Protein AF-A0A2G8K9L5-F1 (afdb_monomer_lite)

Secondary structure (DSSP, 8-state):
-PPPPHHHHHHHHHHHHHHHHHHTSTTHHHHHHHHHHHTTTS-TT-HHHHHHHHHHHHHHHHHHHSS--S------------------------

InterPro domains:
  IPR008011 Complex 1 LYR protein domain [PF05347] (10-63)
  IPR045295 SDHAF1, LYR domain [cd20268] (5-63)
  IPR052687 Succinate Dehydrogenase Assembly Factor 1 [PTHR47046] (1-87)

Organism: Stichopus japonicus (NCBI:txid307972)

Sequence (94 aa):
MPRHSKLQLQVLALYKNFLRVSADKPGVRHHIQTEFRKWSSLQRTDVLRIEHLIRRGQRQLTMLQTGEVQRAGTFSSEPKSKQNLSKQTEDNVT

pLDDT: mean 78.91, std 18.4, range [46.44, 96.56]

Foldseek 3Di:
DDDDDPLRVLLVVLLVLQCVLCVVPPPSNVVSVVVSVVCVPDDPVVSVVSVVVSVVSVVVSVCSVVPVPPDDDDPPPDPPDDPDDDPDDDDDDD

Radius of gyration: 21.23 Å; chains: 1; bounding box: 37×76×32 Å

Structure (mmCIF, N/CA/C/O backbone):
data_AF-A0A2G8K9L5-F1
#
_entry.id   AF-A0A2G8K9L5-F1
#
loop_
_atom_site.group_PDB
_atom_site.id
_atom_site.type_symbol
_atom_site.label_atom_id
_atom_site.label_alt_id
_atom_site.label_comp_id
_atom_site.label_asym_id
_atom_site.label_entity_id
_atom_site.label_seq_id
_atom_site.pdbx_PDB_ins_code
_atom_site.Cartn_x
_atom_site.Cartn_y
_atom_site.Cartn_z
_atom_site.occupancy
_atom_site.B_iso_or_equiv
_atom_site.auth_seq_id
_atom_site.auth_comp_id
_atom_site.auth_asym_id
_atom_site.auth_atom_id
_atom_site.pdbx_PDB_model_num
ATOM 1 N N . MET A 1 1 ? -20.953 9.692 1.647 1.00 58.50 1 MET A N 1
ATOM 2 C CA . MET A 1 1 ? -19.974 8.581 1.577 1.00 58.50 1 MET A CA 1
ATOM 3 C C . MET A 1 1 ? -19.381 8.358 2.959 1.00 58.50 1 MET A C 1
ATOM 5 O O . MET A 1 1 ? -19.088 9.354 3.613 1.00 58.50 1 MET A O 1
ATOM 9 N N . PRO A 1 2 ? -19.235 7.112 3.438 1.00 70.62 2 PRO A N 1
ATOM 10 C CA . PRO A 1 2 ? -18.634 6.862 4.745 1.00 70.62 2 PRO A CA 1
ATOM 11 C C . PRO A 1 2 ? -17.196 7.393 4.772 1.00 70.62 2 PRO A C 1
ATOM 13 O O . PRO A 1 2 ? -16.414 7.151 3.852 1.00 70.62 2 PRO A O 1
ATOM 16 N N . ARG A 1 3 ? -16.857 8.153 5.817 1.00 85.12 3 ARG A N 1
ATOM 17 C CA . ARG A 1 3 ? -15.527 8.745 5.987 1.00 85.12 3 ARG A CA 1
ATOM 18 C C . ARG A 1 3 ? -14.523 7.630 6.279 1.00 85.12 3 ARG A C 1
ATOM 20 O O . ARG A 1 3 ? -14.685 6.894 7.248 1.00 85.12 3 ARG A O 1
ATOM 27 N N . HIS A 1 4 ? -13.497 7.497 5.443 1.00 84.50 4 HIS A N 1
ATOM 28 C CA . HIS A 1 4 ? -12.442 6.513 5.669 1.00 84.50 4 HIS A CA 1
ATOM 29 C C . HIS A 1 4 ? -11.595 6.875 6.891 1.00 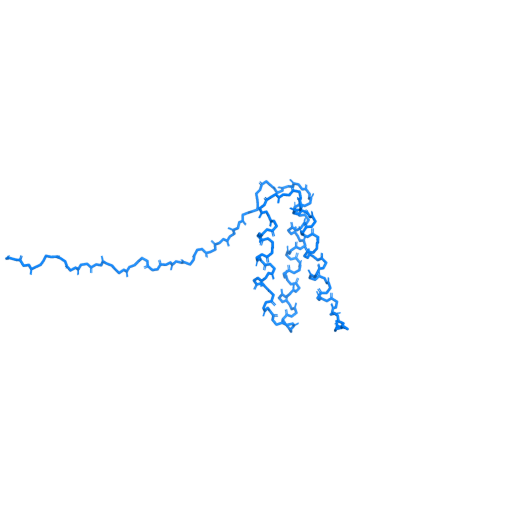84.50 4 HIS A C 1
ATOM 31 O O . HIS A 1 4 ? -11.296 8.048 7.126 1.00 84.50 4 HIS A O 1
ATOM 37 N N . SER A 1 5 ? -11.177 5.863 7.656 1.00 90.31 5 SER A N 1
ATOM 38 C CA . SER A 1 5 ? -10.194 6.068 8.723 1.00 90.31 5 SER A CA 1
ATOM 39 C C . SER A 1 5 ? -8.830 6.439 8.130 1.00 90.31 5 SER A C 1
ATOM 41 O O . SER A 1 5 ? -8.533 6.120 6.976 1.00 90.31 5 SER A O 1
ATOM 43 N N . LYS A 1 6 ? -7.959 7.077 8.925 1.00 90.81 6 LYS A N 1
ATOM 44 C CA . LYS A 1 6 ? -6.583 7.391 8.494 1.00 90.81 6 LYS A CA 1
ATOM 45 C C . LYS A 1 6 ? -5.849 6.139 7.995 1.00 90.81 6 LYS A C 1
ATOM 47 O O . LYS A 1 6 ? -5.195 6.187 6.959 1.00 90.81 6 LYS A O 1
ATOM 52 N N . LEU A 1 7 ? -6.037 5.014 8.683 1.00 91.94 7 LEU A N 1
ATOM 53 C CA . LEU A 1 7 ? -5.447 3.728 8.319 1.00 91.94 7 LEU A CA 1
ATOM 54 C C . LEU A 1 7 ? -5.970 3.217 6.967 1.00 91.94 7 LEU A C 1
ATOM 56 O O . LEU A 1 7 ? -5.192 2.801 6.116 1.00 91.94 7 LEU A O 1
ATOM 60 N N . GLN A 1 8 ? -7.280 3.314 6.719 1.00 92.50 8 GLN A N 1
ATOM 61 C CA . GLN A 1 8 ? -7.859 2.961 5.417 1.00 92.50 8 GLN A CA 1
ATOM 62 C C . GLN A 1 8 ? -7.311 3.845 4.294 1.00 92.50 8 GLN A C 1
ATOM 64 O O . GLN A 1 8 ? -6.993 3.343 3.218 1.00 92.50 8 GLN A O 1
ATOM 69 N N . LEU A 1 9 ? -7.153 5.148 4.543 1.00 94.31 9 LEU A N 1
ATOM 70 C CA . LEU A 1 9 ? -6.545 6.063 3.577 1.00 94.31 9 LEU A CA 1
ATOM 71 C C . LEU A 1 9 ? -5.090 5.687 3.276 1.00 94.31 9 LEU A C 1
ATOM 73 O O . LEU A 1 9 ? -4.696 5.722 2.113 1.00 94.31 9 LEU A O 1
ATOM 77 N N . GLN A 1 10 ? -4.316 5.269 4.283 1.00 95.12 10 GLN A N 1
ATOM 78 C CA . GLN A 1 10 ? -2.951 4.772 4.084 1.00 95.12 10 GLN A CA 1
ATOM 79 C C . GLN A 1 10 ? -2.924 3.511 3.213 1.00 95.12 10 GLN A C 1
ATOM 81 O O . GLN A 1 10 ? -2.138 3.451 2.269 1.00 95.12 10 GLN A O 1
ATOM 86 N N . VAL A 1 11 ? -3.813 2.541 3.458 1.00 95.00 11 VAL A N 1
ATOM 87 C CA . VAL A 1 11 ? -3.931 1.336 2.613 1.00 95.00 11 VAL A CA 1
ATOM 88 C C . VAL A 1 11 ? -4.273 1.707 1.167 1.00 95.00 11 VAL A C 1
ATOM 90 O O . VAL A 1 11 ? -3.645 1.209 0.233 1.00 95.00 11 VAL A O 1
ATOM 93 N N . LEU A 1 12 ? -5.238 2.608 0.964 1.00 95.25 12 LEU A N 1
ATOM 94 C CA . LEU A 1 12 ? -5.650 3.041 -0.373 1.00 95.25 12 LEU A CA 1
ATOM 95 C C . LEU A 1 12 ? -4.544 3.818 -1.100 1.00 95.25 12 LEU A C 1
ATOM 97 O O . LEU A 1 12 ? -4.355 3.629 -2.302 1.00 95.25 12 LEU A O 1
ATOM 101 N N . ALA A 1 13 ? -3.809 4.679 -0.395 1.00 96.31 13 ALA A N 1
ATOM 102 C CA . ALA A 1 13 ? -2.664 5.392 -0.952 1.00 96.31 13 ALA A CA 1
ATOM 103 C C . ALA A 1 13 ? -1.551 4.417 -1.361 1.00 96.31 13 ALA A C 1
ATOM 105 O O . ALA A 1 13 ? -1.039 4.506 -2.478 1.00 96.31 13 ALA A O 1
ATOM 106 N N . LEU A 1 14 ? -1.244 3.441 -0.502 1.00 96.56 14 LEU A N 1
ATOM 107 C CA . LEU A 1 14 ? -0.263 2.395 -0.780 1.00 96.56 14 LEU A CA 1
ATOM 108 C C . LEU A 1 14 ? -0.644 1.598 -2.035 1.00 96.56 14 LEU A C 1
ATOM 110 O O . LEU A 1 14 ? 0.176 1.450 -2.939 1.00 96.56 14 LEU A O 1
ATOM 114 N N . TYR A 1 15 ? -1.904 1.165 -2.143 1.00 96.25 15 TYR A N 1
ATOM 115 C CA . TYR A 1 15 ? -2.411 0.460 -3.323 1.00 96.25 15 TYR A CA 1
ATOM 116 C C . TYR A 1 15 ? -2.270 1.289 -4.608 1.00 96.25 15 TYR A C 1
ATOM 118 O O . TYR A 1 15 ? -1.771 0.791 -5.617 1.00 96.25 15 TYR A O 1
ATOM 126 N N . LYS A 1 16 ? -2.642 2.577 -4.577 1.00 96.00 16 LYS A N 1
ATOM 127 C CA . LYS A 1 16 ? -2.486 3.478 -5.733 1.00 96.00 16 LYS A CA 1
ATOM 128 C C . LYS A 1 16 ? -1.026 3.620 -6.161 1.00 96.00 16 LYS A C 1
ATOM 130 O O . LYS A 1 16 ? -0.748 3.616 -7.358 1.00 96.00 16 LYS A O 1
ATOM 135 N N . ASN A 1 17 ? -0.102 3.725 -5.209 1.00 94.94 17 ASN A N 1
ATOM 136 C CA . ASN A 1 17 ? 1.321 3.837 -5.516 1.00 94.94 17 ASN A CA 1
ATOM 137 C C . ASN A 1 17 ? 1.865 2.559 -6.167 1.00 94.94 17 ASN A C 1
ATOM 139 O O . ASN A 1 17 ? 2.570 2.645 -7.170 1.00 94.94 17 ASN A O 1
ATOM 143 N N . PHE A 1 18 ? 1.473 1.384 -5.669 1.00 94.38 18 PHE A N 1
ATOM 144 C CA . PHE A 1 18 ? 1.798 0.111 -6.314 1.00 94.38 18 PHE A CA 1
ATOM 145 C C . PHE A 1 18 ? 1.260 0.032 -7.745 1.00 94.38 18 PHE A C 1
ATOM 147 O O . PHE A 1 18 ? 1.990 -0.368 -8.649 1.00 94.38 18 PHE A O 1
ATOM 154 N N . LEU A 1 19 ? 0.013 0.461 -7.973 1.00 92.69 19 LEU A N 1
ATOM 155 C CA . LEU A 1 19 ? -0.561 0.481 -9.318 1.00 92.69 19 LEU A CA 1
ATOM 156 C C . LEU A 1 19 ? 0.225 1.388 -10.271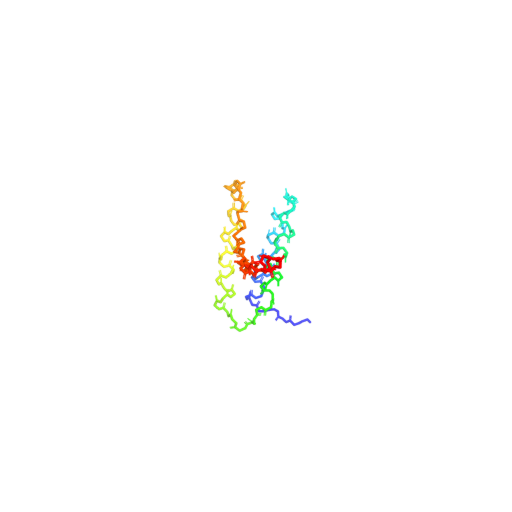 1.00 92.69 19 LEU A C 1
ATOM 158 O O . LEU A 1 19 ? 0.460 0.980 -11.405 1.00 92.69 19 LEU A O 1
ATOM 162 N N . ARG A 1 20 ? 0.666 2.567 -9.809 1.00 92.62 20 ARG A N 1
ATOM 163 C CA . ARG A 1 20 ? 1.497 3.486 -10.604 1.00 92.62 20 ARG A CA 1
ATOM 164 C C . ARG A 1 20 ? 2.824 2.847 -11.003 1.00 92.62 20 ARG A C 1
ATOM 166 O O . ARG A 1 20 ? 3.126 2.802 -12.183 1.00 92.62 20 ARG A O 1
ATOM 173 N N . VAL A 1 21 ? 3.562 2.280 -10.048 1.00 89.44 21 VAL A N 1
ATOM 174 C CA . VAL A 1 21 ? 4.861 1.629 -10.323 1.00 89.44 21 VAL A CA 1
ATOM 175 C C . VAL A 1 21 ? 4.705 0.371 -11.189 1.00 89.44 21 VAL A C 1
ATOM 177 O O . VAL A 1 21 ? 5.621 -0.012 -11.914 1.00 89.44 21 VAL A O 1
ATOM 180 N N . SER A 1 22 ? 3.547 -0.290 -11.121 1.00 88.31 22 SER A N 1
ATOM 181 C CA . SER A 1 22 ? 3.240 -1.458 -11.952 1.00 88.31 22 SER A CA 1
ATOM 182 C C . SER A 1 22 ? 2.758 -1.121 -13.362 1.00 88.31 22 SER A C 1
ATOM 184 O O . SER A 1 22 ? 2.674 -2.031 -14.181 1.00 88.31 22 SER A O 1
ATOM 186 N N . ALA A 1 23 ? 2.421 0.140 -13.656 1.00 87.06 23 ALA A N 1
ATOM 187 C CA . ALA A 1 23 ? 1.985 0.539 -14.995 1.00 87.06 23 ALA A CA 1
ATOM 188 C C . ALA A 1 23 ? 3.081 0.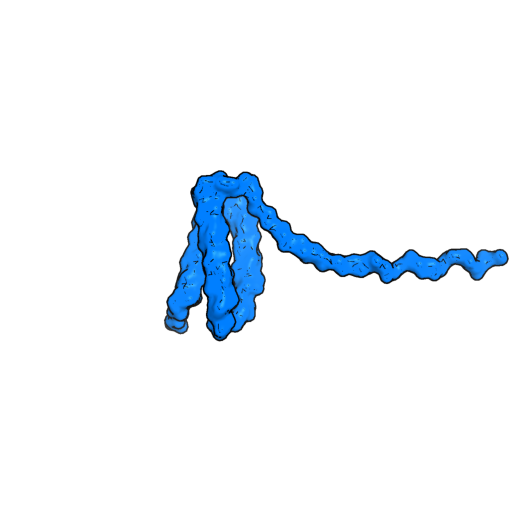265 -16.036 1.00 87.06 23 ALA A C 1
ATOM 190 O O . ALA A 1 23 ? 2.785 -0.209 -17.128 1.00 87.06 23 ALA A O 1
ATOM 191 N N . ASP A 1 24 ? 4.339 0.440 -15.632 1.00 82.31 24 ASP A N 1
ATOM 192 C CA . ASP A 1 24 ? 5.516 0.229 -16.476 1.00 82.31 24 ASP A CA 1
ATOM 193 C C . ASP A 1 24 ? 5.973 -1.245 -16.524 1.00 82.31 24 ASP A C 1
ATOM 195 O O . ASP A 1 24 ? 6.966 -1.566 -17.173 1.00 82.31 24 ASP A O 1
ATOM 199 N N . LYS A 1 25 ? 5.294 -2.162 -15.810 1.00 81.75 25 LYS A N 1
ATOM 200 C CA . LYS A 1 25 ? 5.704 -3.571 -15.664 1.00 81.75 25 LYS A CA 1
ATOM 201 C C . LYS A 1 25 ? 4.535 -4.541 -15.923 1.00 81.75 25 LYS A C 1
ATOM 203 O O . LYS A 1 25 ? 3.711 -4.759 -15.023 1.00 81.75 25 LYS A O 1
ATOM 208 N N . PRO A 1 26 ? 4.454 -5.183 -17.107 1.00 78.56 26 PRO A N 1
ATOM 209 C CA . PRO A 1 26 ? 3.388 -6.139 -17.404 1.00 78.56 26 PRO A CA 1
ATOM 210 C C . PRO A 1 26 ? 3.437 -7.347 -16.449 1.00 78.56 26 PRO A C 1
ATOM 212 O O . PRO A 1 26 ? 4.501 -7.792 -16.029 1.00 78.56 26 PRO A O 1
ATOM 215 N N . GLY A 1 27 ? 2.269 -7.858 -16.046 1.00 82.25 27 GLY A N 1
ATOM 216 C CA . GLY A 1 27 ? 2.127 -9.006 -15.131 1.00 82.25 27 GLY A CA 1
ATOM 217 C C . GLY A 1 27 ? 2.139 -8.667 -13.631 1.00 82.25 27 GLY A C 1
ATOM 218 O O . GLY A 1 27 ? 1.397 -9.275 -12.858 1.00 82.25 27 GLY A O 1
ATOM 219 N N . VAL A 1 28 ? 2.869 -7.630 -13.205 1.00 86.44 28 VAL A N 1
ATOM 220 C CA . VAL A 1 28 ? 2.976 -7.250 -11.778 1.00 86.44 28 VAL A CA 1
ATOM 221 C C . VAL A 1 28 ? 1.651 -6.706 -11.228 1.00 86.44 28 VAL A C 1
ATOM 223 O O . VAL A 1 28 ? 1.275 -6.980 -10.086 1.00 86.44 28 VAL A O 1
ATOM 226 N N . ARG A 1 29 ? 0.892 -5.981 -12.058 1.00 90.06 29 ARG A N 1
ATOM 227 C CA . ARG A 1 29 ? -0.395 -5.378 -11.678 1.00 90.06 29 ARG A CA 1
ATOM 228 C C . ARG A 1 29 ? -1.412 -6.406 -11.172 1.00 90.06 29 ARG A C 1
ATOM 230 O O . ARG A 1 29 ? -2.079 -6.156 -10.170 1.00 90.06 29 ARG A O 1
ATOM 237 N N . HIS A 1 30 ? -1.530 -7.553 -11.844 1.00 89.50 30 HIS A N 1
ATOM 238 C CA . HIS A 1 30 ? -2.476 -8.601 -11.450 1.00 89.50 30 HIS A CA 1
ATOM 239 C C . HIS A 1 30 ? -2.090 -9.232 -10.107 1.00 89.50 30 HIS A C 1
ATOM 241 O O . HIS A 1 30 ? -2.946 -9.447 -9.246 1.00 89.50 30 HIS A O 1
ATOM 247 N N . HIS A 1 31 ? -0.790 -9.448 -9.892 1.00 89.50 31 HIS A N 1
ATOM 248 C CA . HIS A 1 31 ? -0.276 -9.958 -8.627 1.00 89.50 31 HIS A CA 1
ATOM 249 C C . HIS A 1 31 ? -0.581 -9.004 -7.460 1.00 89.50 31 HIS A C 1
ATOM 251 O O . HIS A 1 31 ? -1.140 -9.429 -6.450 1.00 89.50 31 HIS A O 1
ATOM 257 N N . ILE A 1 32 ? -0.326 -7.700 -7.634 1.00 91.88 32 ILE A N 1
ATOM 258 C CA . ILE A 1 32 ? -0.666 -6.666 -6.642 1.00 91.88 32 ILE A CA 1
ATOM 259 C C . ILE A 1 32 ? -2.163 -6.705 -6.315 1.00 91.88 32 ILE A C 1
ATOM 261 O O . ILE A 1 32 ? -2.543 -6.744 -5.148 1.00 91.88 32 ILE A O 1
ATOM 265 N N . GLN A 1 33 ? -3.031 -6.707 -7.330 1.00 92.69 33 GLN A N 1
ATOM 266 C CA . GLN A 1 33 ? -4.481 -6.732 -7.117 1.00 92.69 33 GLN A CA 1
ATOM 267 C C . GLN A 1 33 ? -4.933 -7.965 -6.333 1.00 92.69 33 GLN A C 1
ATOM 269 O O . GLN A 1 33 ? -5.784 -7.851 -5.450 1.00 92.69 33 GLN A O 1
ATOM 274 N N . THR A 1 34 ? -4.352 -9.123 -6.638 1.00 93.19 34 THR A N 1
ATOM 275 C CA . THR A 1 34 ? -4.665 -10.390 -5.973 1.00 93.19 34 THR A CA 1
ATOM 276 C C . THR A 1 34 ? -4.246 -10.363 -4.507 1.00 93.19 34 THR A C 1
ATOM 278 O O . THR A 1 34 ? -5.053 -10.697 -3.640 1.00 93.19 34 THR A O 1
ATOM 281 N N . GLU A 1 35 ? -3.039 -9.883 -4.200 1.00 92.56 35 GLU A N 1
ATOM 282 C CA . GLU A 1 35 ? -2.572 -9.751 -2.817 1.00 92.56 35 GLU A CA 1
ATOM 283 C C . GLU A 1 35 ? -3.423 -8.755 -2.017 1.00 92.56 35 GLU A C 1
ATOM 285 O O . GLU A 1 35 ? -3.894 -9.082 -0.929 1.00 92.56 35 GLU A O 1
ATOM 290 N N . PHE A 1 36 ? -3.714 -7.567 -2.555 1.00 94.50 36 PHE A N 1
ATOM 291 C CA . PHE A 1 36 ? -4.573 -6.605 -1.853 1.00 94.50 36 PHE A CA 1
ATOM 292 C C . PHE A 1 36 ? -5.995 -7.145 -1.634 1.00 94.50 36 PHE A C 1
ATOM 294 O O . PHE A 1 36 ? -6.570 -6.922 -0.568 1.00 94.50 36 PHE A O 1
ATOM 301 N N . ARG A 1 37 ? -6.559 -7.900 -2.590 1.00 94.00 37 ARG A N 1
ATOM 302 C CA . ARG A 1 37 ? -7.857 -8.575 -2.410 1.00 94.00 37 ARG A CA 1
ATOM 303 C C . ARG A 1 37 ? -7.794 -9.665 -1.344 1.00 94.00 37 ARG A C 1
ATOM 305 O O . ARG A 1 37 ? -8.696 -9.722 -0.512 1.00 94.00 37 ARG A O 1
ATOM 312 N N . LYS A 1 38 ? -6.732 -10.473 -1.311 1.00 93.31 38 LYS A N 1
ATOM 313 C CA . LYS A 1 38 ? -6.531 -11.515 -0.293 1.00 93.31 38 LYS A CA 1
ATOM 314 C C . LYS A 1 38 ? -6.575 -10.949 1.128 1.00 93.31 38 LYS A C 1
ATOM 316 O O . LYS A 1 38 ? -7.177 -11.559 2.002 1.00 93.31 38 LYS A O 1
ATOM 321 N N . TRP A 1 39 ? -5.989 -9.773 1.347 1.00 91.44 39 TRP A N 1
ATOM 322 C CA . TRP A 1 39 ? -5.992 -9.108 2.655 1.00 91.44 39 TRP A CA 1
ATOM 323 C C . TRP A 1 39 ? -7.198 -8.184 2.881 1.00 91.44 39 TRP A C 1
ATOM 325 O O . TRP A 1 39 ? -7.341 -7.633 3.968 1.00 91.44 39 TRP A O 1
ATOM 335 N N . SER A 1 40 ? -8.093 -8.016 1.901 1.00 90.75 40 SER A N 1
ATOM 336 C CA . SER A 1 40 ? -9.255 -7.121 2.036 1.00 90.75 40 SER A CA 1
ATOM 337 C C . SER A 1 40 ? -10.344 -7.650 2.977 1.00 90.75 40 SER A C 1
ATOM 339 O O . SER A 1 40 ? -11.160 -6.867 3.457 1.00 90.75 40 SER A O 1
ATOM 341 N N . SER A 1 41 ? -10.337 -8.955 3.268 1.00 90.12 41 SER A N 1
ATOM 342 C CA . SER A 1 41 ? -11.241 -9.603 4.225 1.00 90.12 41 SER A CA 1
ATOM 343 C C . SER A 1 41 ? -10.844 -9.396 5.691 1.00 90.12 41 SER A C 1
ATOM 345 O O . SER A 1 41 ? -11.587 -9.818 6.578 1.00 90.12 41 SER A O 1
ATOM 347 N N . LEU A 1 42 ? -9.699 -8.757 5.972 1.00 90.12 42 LEU A N 1
ATOM 348 C CA . LEU A 1 42 ? -9.295 -8.466 7.345 1.00 90.12 42 LEU A CA 1
ATOM 349 C C . LEU A 1 42 ? -10.328 -7.584 8.046 1.00 90.12 42 L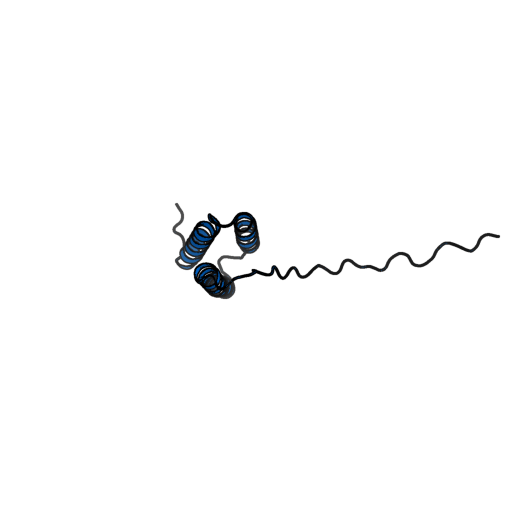EU A C 1
ATOM 351 O O . LEU A 1 42 ? -10.849 -6.615 7.484 1.00 90.12 42 LEU A O 1
ATOM 355 N N . GLN A 1 43 ? -10.568 -7.881 9.320 1.00 89.62 43 GLN A N 1
ATOM 356 C CA . GLN A 1 43 ? -11.399 -7.023 10.146 1.00 89.62 43 GLN A CA 1
ATOM 357 C C . GLN A 1 43 ? -10.720 -5.666 10.339 1.00 89.62 43 GLN A C 1
ATOM 359 O O . GLN A 1 43 ? -9.516 -5.571 10.570 1.00 89.62 43 GLN A O 1
ATOM 364 N N . ARG A 1 44 ? -11.515 -4.593 10.297 1.00 86.88 44 ARG A N 1
ATOM 365 C CA . ARG A 1 44 ? -11.027 -3.214 10.487 1.00 86.88 44 ARG A CA 1
ATOM 366 C C . ARG A 1 44 ? -10.421 -2.976 11.876 1.00 86.88 44 ARG A C 1
ATOM 368 O O . ARG A 1 44 ? -9.691 -2.007 12.053 1.00 86.88 44 ARG A O 1
ATOM 375 N N . THR A 1 45 ? -10.765 -3.832 12.835 1.00 90.44 45 THR A N 1
ATOM 376 C CA . THR A 1 45 ? -10.291 -3.843 14.223 1.00 90.44 45 THR A CA 1
ATOM 377 C C . THR A 1 45 ? -8.894 -4.437 14.373 1.00 90.44 45 THR A C 1
ATOM 379 O O . THR A 1 45 ? -8.234 -4.150 15.367 1.00 90.44 45 THR A O 1
ATOM 382 N N . ASP A 1 46 ? -8.403 -5.200 13.391 1.00 92.94 46 ASP A N 1
ATOM 383 C CA . ASP A 1 46 ? -7.062 -5.792 13.419 1.00 92.94 46 ASP A CA 1
ATOM 384 C C . ASP A 1 46 ? -5.989 -4.764 13.010 1.00 92.94 46 ASP A C 1
ATOM 386 O O . ASP A 1 46 ? -5.281 -4.885 12.006 1.00 92.94 46 ASP A O 1
ATOM 390 N N . VAL A 1 47 ? -5.920 -3.677 13.783 1.00 93.62 47 VAL A N 1
ATOM 391 C CA . VAL A 1 47 ? -5.094 -2.499 13.494 1.00 93.62 47 VAL A CA 1
ATOM 392 C C . VAL A 1 47 ? -3.619 -2.879 13.396 1.00 93.62 47 VAL A C 1
ATOM 394 O O . VAL A 1 47 ? -2.951 -2.483 12.442 1.00 93.62 47 VAL A O 1
ATOM 397 N N . LEU A 1 48 ? -3.117 -3.696 14.326 1.00 94.25 48 LEU A N 1
ATOM 398 C CA . LEU A 1 48 ? -1.712 -4.111 14.361 1.00 94.25 48 LEU A CA 1
ATOM 399 C C . LEU A 1 48 ? -1.311 -4.878 13.100 1.00 94.25 48 LEU A C 1
ATOM 401 O O . LEU A 1 48 ? -0.233 -4.640 12.540 1.00 94.25 48 LEU A O 1
ATOM 405 N N . ARG A 1 49 ? -2.173 -5.783 12.622 1.00 94.12 49 ARG A N 1
ATOM 406 C CA . ARG A 1 49 ? -1.889 -6.544 11.409 1.00 94.12 49 ARG A CA 1
ATOM 407 C C . ARG A 1 49 ? -1.938 -5.663 10.171 1.00 94.12 49 ARG A C 1
ATOM 409 O O . ARG A 1 49 ? -1.045 -5.772 9.329 1.00 94.12 49 ARG A O 1
ATOM 416 N N . ILE A 1 50 ? -2.923 -4.769 10.080 1.00 94.69 50 ILE A N 1
ATOM 417 C CA . ILE A 1 50 ? -3.029 -3.805 8.978 1.00 94.69 50 ILE A CA 1
ATOM 418 C C . ILE A 1 50 ? -1.782 -2.916 8.938 1.00 94.69 50 ILE A C 1
ATOM 420 O O . ILE A 1 50 ? -1.159 -2.775 7.889 1.00 94.69 50 ILE A O 1
ATOM 424 N N . GLU A 1 51 ? -1.359 -2.371 10.075 1.00 95.31 51 GLU A N 1
ATOM 425 C CA . GLU A 1 51 ? -0.149 -1.559 10.158 1.00 95.31 51 GLU A CA 1
ATOM 426 C C . GLU A 1 51 ? 1.115 -2.325 9.764 1.00 95.31 51 GLU A C 1
ATOM 428 O O . GLU A 1 51 ? 1.965 -1.801 9.040 1.00 95.31 51 GLU A O 1
ATOM 433 N N . HIS A 1 52 ? 1.255 -3.571 10.225 1.00 95.62 52 HIS A N 1
ATOM 434 C CA . HIS A 1 52 ? 2.372 -4.420 9.829 1.00 95.62 52 HIS A CA 1
ATOM 435 C C . HIS A 1 52 ? 2.414 -4.603 8.305 1.00 95.62 52 HIS A C 1
ATOM 437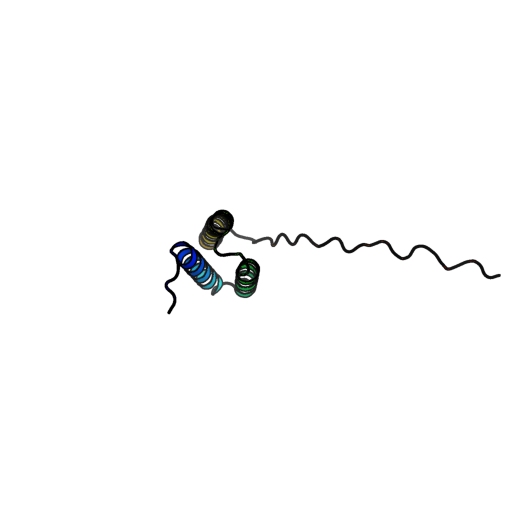 O O . HIS A 1 52 ? 3.480 -4.468 7.699 1.00 95.62 52 HIS A O 1
ATOM 443 N N . LEU A 1 53 ? 1.263 -4.865 7.680 1.00 95.25 53 LEU A N 1
ATOM 444 C CA . LEU A 1 53 ? 1.145 -5.006 6.230 1.00 95.25 53 LEU A CA 1
ATOM 445 C C . LEU A 1 53 ? 1.459 -3.694 5.500 1.00 95.25 53 LEU A C 1
ATOM 447 O O . LEU A 1 53 ? 2.173 -3.730 4.501 1.00 95.25 53 LEU A O 1
ATOM 451 N N . ILE A 1 54 ? 1.019 -2.543 6.021 1.00 95.75 54 ILE A N 1
ATOM 452 C CA . ILE A 1 54 ? 1.367 -1.224 5.471 1.00 95.75 54 ILE A CA 1
ATOM 453 C C . ILE A 1 54 ? 2.883 -1.013 5.512 1.00 95.75 54 ILE A C 1
ATOM 455 O O . ILE A 1 54 ? 3.484 -0.700 4.486 1.00 95.75 54 ILE A O 1
ATOM 459 N N . ARG A 1 55 ? 3.529 -1.239 6.665 1.00 95.75 55 ARG A N 1
ATOM 460 C CA . ARG A 1 55 ? 4.989 -1.099 6.810 1.00 95.75 55 ARG A CA 1
ATOM 461 C C . ARG A 1 55 ? 5.743 -2.044 5.873 1.00 95.75 55 ARG A C 1
ATOM 463 O O . ARG A 1 55 ? 6.717 -1.644 5.238 1.00 95.75 55 ARG A O 1
ATOM 470 N N . ARG A 1 56 ? 5.289 -3.296 5.752 1.00 94.56 56 ARG A N 1
ATOM 471 C CA . ARG A 1 56 ? 5.861 -4.280 4.821 1.00 94.56 56 ARG A CA 1
ATOM 472 C C . ARG A 1 56 ? 5.715 -3.832 3.365 1.00 94.56 56 ARG A C 1
ATOM 474 O O . ARG A 1 56 ? 6.705 -3.856 2.640 1.00 94.56 56 ARG A O 1
ATOM 481 N N . GLY A 1 57 ? 4.518 -3.420 2.957 1.00 94.06 57 GLY A N 1
ATOM 482 C CA . GLY A 1 57 ? 4.238 -2.979 1.595 1.00 94.06 57 GLY A CA 1
ATOM 483 C C . GLY A 1 57 ? 4.995 -1.705 1.229 1.00 94.06 57 GLY A C 1
ATOM 484 O O . GLY A 1 57 ? 5.501 -1.607 0.119 1.00 94.06 57 GLY A O 1
ATOM 485 N N . GLN A 1 58 ? 5.170 -0.770 2.166 1.00 94.69 58 GLN A N 1
ATOM 486 C CA . GLN A 1 58 ? 5.966 0.435 1.928 1.00 94.69 58 GLN A CA 1
ATOM 487 C C . GLN A 1 58 ? 7.431 0.094 1.626 1.00 94.69 58 GLN A C 1
ATOM 489 O O . GLN A 1 58 ? 7.987 0.628 0.673 1.00 94.69 58 GLN A O 1
ATOM 494 N N . ARG A 1 59 ? 8.034 -0.848 2.368 1.00 93.25 59 ARG A N 1
ATOM 495 C CA . ARG A 1 59 ? 9.394 -1.337 2.069 1.00 93.25 59 ARG A CA 1
ATOM 496 C C . ARG A 1 59 ? 9.480 -1.971 0.681 1.00 93.25 59 ARG A C 1
ATOM 498 O O . ARG A 1 59 ? 10.400 -1.666 -0.067 1.00 93.25 59 ARG A O 1
ATOM 505 N N . GLN A 1 60 ? 8.504 -2.807 0.323 1.00 90.88 60 GLN A N 1
ATOM 506 C CA . GLN A 1 60 ? 8.435 -3.423 -1.007 1.00 90.88 60 GLN A CA 1
ATOM 507 C C . GLN A 1 60 ? 8.282 -2.379 -2.120 1.00 90.88 60 GLN A C 1
ATOM 509 O O . GLN A 1 60 ? 8.917 -2.499 -3.162 1.00 90.88 60 GLN A O 1
ATOM 514 N N . LEU A 1 61 ? 7.467 -1.345 -1.901 1.00 91.38 61 LEU A N 1
ATOM 515 C CA . LEU A 1 61 ? 7.286 -0.252 -2.850 1.00 91.38 61 LEU A CA 1
ATOM 516 C C . LEU A 1 61 ? 8.587 0.533 -3.047 1.00 91.38 61 LEU A C 1
ATOM 518 O O . LEU A 1 61 ? 8.963 0.777 -4.188 1.00 91.38 61 LEU A O 1
ATOM 522 N N . THR A 1 62 ? 9.286 0.878 -1.960 1.00 91.00 62 THR A N 1
ATOM 523 C CA . THR A 1 62 ? 10.591 1.549 -2.032 1.00 91.00 62 THR A CA 1
ATOM 524 C C . THR A 1 62 ? 11.589 0.711 -2.830 1.00 91.00 62 THR A C 1
ATOM 526 O O . THR A 1 62 ? 12.192 1.236 -3.756 1.00 91.00 62 THR A O 1
ATOM 529 N N . MET A 1 63 ? 11.683 -0.596 -2.561 1.00 85.75 63 MET A N 1
ATOM 530 C CA . MET A 1 63 ? 12.550 -1.509 -3.321 1.00 85.75 63 MET A CA 1
ATOM 531 C C . MET A 1 63 ? 12.199 -1.545 -4.819 1.00 85.75 63 MET A C 1
ATOM 533 O O . MET A 1 63 ? 13.079 -1.525 -5.675 1.00 85.75 63 MET A O 1
ATOM 537 N N . LEU A 1 64 ? 10.907 -1.571 -5.165 1.00 83.25 64 LEU A N 1
ATOM 538 C CA . LEU A 1 64 ? 10.463 -1.550 -6.565 1.00 83.25 64 LEU A CA 1
ATOM 539 C C . LEU A 1 64 ? 10.768 -0.226 -7.280 1.00 83.25 64 LEU A C 1
ATOM 541 O O . LEU A 1 64 ? 10.876 -0.221 -8.507 1.00 83.25 64 LEU A O 1
ATOM 545 N N . GLN A 1 65 ? 10.862 0.879 -6.536 1.00 84.12 65 GLN A N 1
ATOM 546 C CA . GLN A 1 65 ? 11.173 2.211 -7.057 1.00 84.12 65 GLN A CA 1
ATOM 547 C C . GLN A 1 65 ? 12.677 2.445 -7.209 1.00 84.12 65 GLN A C 1
ATOM 549 O O . GLN A 1 65 ? 13.083 3.071 -8.182 1.00 84.12 65 GLN A O 1
ATOM 554 N N . THR A 1 66 ? 13.504 1.932 -6.292 1.00 79.25 66 THR A N 1
ATOM 555 C CA . THR A 1 66 ? 14.967 2.105 -6.329 1.00 79.25 66 THR A CA 1
ATOM 556 C C . THR A 1 66 ? 15.657 1.255 -7.399 1.00 79.25 66 THR A C 1
ATOM 558 O O . THR A 1 66 ? 16.859 1.380 -7.590 1.00 79.25 66 THR A O 1
ATOM 561 N N . GLY A 1 67 ? 14.920 0.407 -8.128 1.00 66.88 67 GLY A N 1
ATOM 562 C CA . GLY A 1 67 ? 15.458 -0.377 -9.246 1.00 66.88 67 GLY A CA 1
ATOM 563 C C . GLY A 1 67 ? 16.337 -1.565 -8.835 1.00 66.88 67 GLY A C 1
ATOM 564 O O . GLY A 1 67 ? 16.769 -2.316 -9.701 1.00 66.88 67 GLY A O 1
ATOM 565 N N . GLU A 1 68 ? 16.547 -1.797 -7.535 1.00 56.25 68 GLU A N 1
ATOM 566 C CA . GLU A 1 68 ? 17.352 -2.917 -7.013 1.00 56.25 68 GLU A CA 1
ATOM 567 C C . GLU A 1 68 ? 16.670 -4.290 -7.165 1.00 56.25 68 GLU A C 1
ATOM 569 O O . GLU A 1 68 ? 17.279 -5.336 -6.939 1.00 56.25 68 GLU A O 1
ATOM 574 N N . VAL A 1 69 ? 15.396 -4.330 -7.561 1.00 53.41 69 VAL A N 1
ATOM 575 C CA . VAL A 1 69 ? 14.638 -5.582 -7.661 1.00 53.41 69 VAL A CA 1
ATOM 576 C C . VAL A 1 69 ? 14.824 -6.212 -9.040 1.00 53.41 69 VAL A C 1
ATOM 578 O O . VAL A 1 69 ? 14.051 -5.962 -9.963 1.00 53.41 69 VAL A O 1
ATOM 581 N N . GLN A 1 70 ? 15.817 -7.096 -9.158 1.00 53.44 70 GLN A N 1
ATOM 582 C CA . GLN A 1 70 ? 15.983 -7.979 -10.320 1.00 53.44 70 GLN A CA 1
ATOM 583 C C . GLN A 1 70 ? 14.897 -9.064 -10.392 1.00 53.44 70 GLN A C 1
ATOM 585 O O . GLN A 1 70 ? 14.513 -9.449 -11.494 1.00 53.44 70 GLN A O 1
ATOM 590 N N . ARG A 1 71 ? 14.353 -9.532 -9.254 1.00 49.88 71 ARG A N 1
ATOM 591 C CA . ARG A 1 71 ? 13.194 -10.448 -9.176 1.00 49.88 71 ARG A CA 1
ATOM 592 C C . ARG A 1 71 ? 12.466 -10.299 -7.836 1.00 49.88 71 ARG A C 1
ATOM 594 O O . ARG A 1 71 ? 13.092 -10.349 -6.783 1.00 49.88 71 ARG A O 1
ATOM 601 N N . ALA A 1 72 ? 11.140 -10.174 -7.865 1.00 53.81 72 ALA A N 1
ATOM 602 C CA . ALA A 1 72 ? 10.294 -10.299 -6.680 1.00 53.81 72 ALA A CA 1
ATOM 603 C C . ALA A 1 72 ? 9.802 -11.751 -6.581 1.00 53.81 72 ALA A C 1
ATOM 605 O O . ALA A 1 72 ? 8.904 -12.156 -7.316 1.00 53.81 72 ALA A O 1
ATOM 606 N N . GLY A 1 73 ? 10.424 -12.551 -5.713 1.00 56.38 73 GLY A N 1
ATOM 607 C CA . GLY A 1 73 ? 10.007 -13.933 -5.478 1.00 56.38 73 GLY A CA 1
ATOM 608 C C . GLY A 1 73 ? 8.653 -13.992 -4.772 1.00 56.38 73 GLY A C 1
ATOM 609 O O . GLY A 1 73 ? 8.465 -13.387 -3.714 1.00 56.38 73 GLY A O 1
ATOM 610 N N . THR A 1 74 ? 7.702 -14.727 -5.342 1.00 50.06 74 THR A N 1
ATOM 611 C CA . THR A 1 74 ? 6.465 -15.094 -4.653 1.00 50.06 74 THR A CA 1
ATOM 612 C C . THR A 1 74 ? 6.768 -16.317 -3.796 1.00 50.06 74 THR A C 1
ATOM 614 O O . THR A 1 74 ? 6.975 -17.404 -4.324 1.00 50.06 74 THR A O 1
ATOM 617 N N . PHE A 1 75 ? 6.822 -16.165 -2.471 1.00 51.31 75 PHE A N 1
ATOM 618 C CA . PHE A 1 75 ? 6.848 -17.325 -1.577 1.00 51.31 75 PHE A CA 1
ATOM 619 C C . PHE A 1 75 ? 5.445 -17.938 -1.545 1.00 51.31 75 PHE A C 1
ATOM 621 O O . PHE A 1 75 ? 4.648 -17.661 -0.647 1.00 51.31 75 PHE A O 1
ATOM 628 N N . SER A 1 76 ? 5.106 -18.727 -2.561 1.00 48.97 76 SER A N 1
ATOM 629 C CA . SER A 1 76 ? 3.999 -19.669 -2.468 1.00 48.97 76 SER A CA 1
ATOM 630 C C . SER A 1 76 ? 4.457 -20.811 -1.569 1.00 48.97 76 SER A C 1
ATOM 632 O O . SER A 1 76 ? 5.262 -21.643 -1.979 1.00 48.97 76 SER A O 1
ATOM 634 N N . SER A 1 77 ? 3.968 -20.855 -0.329 1.00 50.56 77 SER A N 1
ATOM 635 C CA . SER A 1 77 ? 3.943 -22.120 0.399 1.00 50.56 77 SER A CA 1
ATOM 636 C C . SER A 1 77 ? 2.974 -23.022 -0.358 1.00 50.56 77 SER A C 1
ATOM 638 O O . SER A 1 77 ? 1.757 -22.856 -0.250 1.00 50.56 77 SER A O 1
ATOM 640 N N . GLU A 1 78 ? 3.508 -23.902 -1.193 1.00 49.62 78 GLU A N 1
ATOM 641 C CA . GLU A 1 78 ? 2.727 -24.952 -1.825 1.00 49.62 78 GLU A CA 1
ATOM 642 C C . GLU A 1 78 ? 2.049 -25.754 -0.699 1.00 49.62 78 GLU A C 1
ATOM 644 O O . GLU A 1 78 ? 2.735 -26.212 0.225 1.00 49.62 78 GLU A O 1
ATOM 649 N N . PRO A 1 79 ? 0.709 -25.866 -0.667 1.00 53.72 79 PRO A N 1
ATOM 650 C CA . PRO A 1 79 ? 0.080 -26.774 0.272 1.00 53.72 79 PRO A CA 1
ATOM 651 C C . PRO A 1 79 ? 0.546 -28.179 -0.112 1.00 53.72 79 PRO A C 1
ATOM 653 O O . PRO A 1 79 ? 0.281 -28.617 -1.228 1.00 53.72 79 PRO A O 1
ATOM 656 N N . LYS A 1 80 ? 1.258 -28.871 0.791 1.00 51.97 80 LYS A N 1
ATOM 657 C CA . LYS A 1 80 ? 1.621 -30.285 0.620 1.00 51.97 80 LYS A CA 1
ATOM 658 C C . LYS A 1 80 ? 0.337 -31.086 0.395 1.00 51.97 80 LYS A C 1
ATOM 660 O O . LYS A 1 80 ? -0.337 -31.468 1.354 1.00 51.97 80 LYS A O 1
ATOM 665 N N . SER A 1 81 ? -0.028 -31.315 -0.861 1.00 48.62 81 SER A N 1
ATOM 666 C CA . SER A 1 81 ? -1.039 -32.293 -1.217 1.00 48.62 81 SER A CA 1
ATOM 667 C C . SER A 1 81 ? -0.488 -33.659 -0.821 1.00 48.62 81 SER A C 1
ATOM 669 O O . SER A 1 81 ? 0.676 -33.993 -1.043 1.00 48.62 81 SER A O 1
ATOM 671 N N . LYS A 1 82 ? -1.320 -34.416 -0.111 1.00 52.84 82 LYS A N 1
ATOM 672 C CA . LYS A 1 82 ? -1.005 -35.734 0.425 1.00 52.84 82 LYS A CA 1
ATOM 673 C C . LYS A 1 82 ? -0.717 -36.700 -0.732 1.00 52.84 82 LYS A C 1
ATOM 675 O O . LY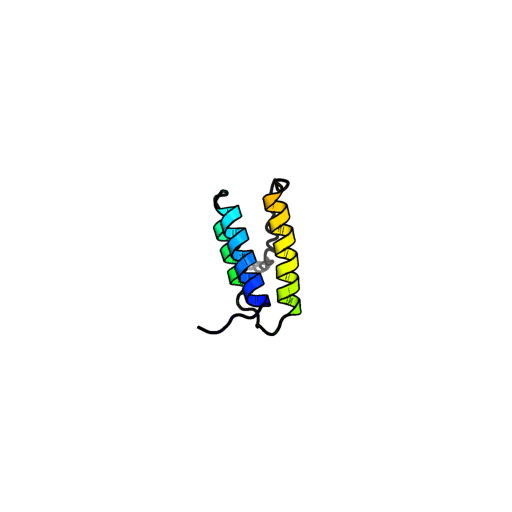S A 1 82 ? -1.623 -37.362 -1.221 1.00 52.84 82 LYS A O 1
ATOM 680 N N . GLN A 1 83 ? 0.541 -36.821 -1.146 1.00 51.19 83 GLN A N 1
ATOM 681 C CA . GLN A 1 83 ? 1.032 -38.058 -1.744 1.00 51.19 83 GLN A CA 1
ATOM 682 C C . GLN A 1 83 ? 1.039 -39.108 -0.635 1.00 51.19 83 GLN A C 1
ATOM 684 O O . GLN A 1 83 ? 1.940 -39.101 0.195 1.00 51.19 83 GLN A O 1
ATOM 689 N N . ASN A 1 84 ? -0.022 -39.909 -0.545 1.00 50.72 84 ASN A N 1
ATOM 690 C CA . ASN A 1 84 ? -0.042 -41.263 0.019 1.00 50.72 84 ASN A CA 1
ATOM 691 C C . ASN A 1 84 ? -1.488 -41.780 -0.022 1.00 50.72 84 ASN A C 1
ATOM 693 O O . ASN A 1 84 ? -2.180 -41.750 0.992 1.00 50.72 84 ASN A O 1
ATOM 697 N N . LEU A 1 85 ? -1.950 -42.237 -1.190 1.00 54.50 85 LEU A N 1
ATOM 698 C CA . LEU A 1 85 ? -2.969 -43.290 -1.250 1.00 54.50 85 LEU A CA 1
ATOM 699 C C . LEU A 1 85 ? -2.953 -44.012 -2.605 1.00 54.50 85 LEU A C 1
ATOM 701 O O . LEU A 1 85 ? -3.832 -43.836 -3.437 1.00 54.50 85 LEU A O 1
ATOM 705 N N . SER A 1 86 ? -1.929 -44.834 -2.813 1.00 46.44 86 SER A N 1
ATOM 706 C CA . SER A 1 86 ? -2.001 -45.994 -3.708 1.00 46.44 86 SER A CA 1
ATOM 707 C C . SER A 1 86 ? -0.899 -46.983 -3.325 1.00 46.44 86 SER A C 1
ATOM 709 O O . SER A 1 86 ? 0.067 -47.210 -4.047 1.00 46.44 86 SER A O 1
ATOM 711 N N . LYS A 1 87 ? -1.023 -47.561 -2.125 1.00 50.34 87 LYS A N 1
ATOM 712 C CA . LYS A 1 87 ? -0.409 -48.859 -1.851 1.00 50.34 87 LYS A CA 1
ATOM 713 C C . LYS A 1 87 ? -1.477 -49.928 -2.058 1.00 50.34 87 LYS A C 1
ATOM 715 O O . LYS A 1 87 ? -2.445 -49.967 -1.312 1.00 50.34 87 LYS A O 1
ATOM 720 N N . GLN A 1 88 ? -1.203 -50.770 -3.052 1.00 50.81 88 GLN A N 1
ATOM 721 C CA . GLN A 1 88 ? -1.399 -52.218 -3.022 1.00 50.81 88 GLN A CA 1
ATOM 722 C C . GLN A 1 88 ? -2.846 -52.718 -3.025 1.00 50.81 88 GLN A C 1
ATOM 724 O O . GLN A 1 88 ? -3.464 -52.883 -1.977 1.00 50.81 88 GLN A O 1
ATOM 729 N N . THR A 1 89 ? -3.345 -53.070 -4.212 1.00 49.97 89 THR A N 1
ATOM 730 C CA . THR A 1 89 ? -4.294 -54.186 -4.367 1.00 49.97 89 THR A CA 1
ATOM 731 C C . THR A 1 89 ? -4.240 -54.761 -5.784 1.00 49.97 89 THR A C 1
ATOM 733 O O . THR A 1 89 ? -5.238 -54.789 -6.486 1.00 49.97 89 THR A O 1
ATOM 736 N N . GLU A 1 90 ? -3.072 -55.218 -6.220 1.00 54.00 90 GLU A N 1
ATOM 737 C CA . GLU A 1 90 ? -2.981 -56.191 -7.311 1.00 54.00 90 GLU A CA 1
ATOM 738 C C . GLU A 1 90 ? -2.013 -57.284 -6.847 1.00 54.00 90 GLU A C 1
ATOM 740 O O . GLU A 1 90 ? -1.071 -56.985 -6.114 1.00 54.00 90 GLU A O 1
ATOM 745 N N . ASP A 1 91 ? -2.329 -58.529 -7.204 1.00 50.81 91 ASP A N 1
ATOM 746 C CA . ASP A 1 91 ? -1.615 -59.782 -6.903 1.00 50.81 91 ASP A CA 1
ATOM 747 C C . ASP A 1 91 ? -2.144 -60.598 -5.710 1.00 50.81 91 ASP A C 1
ATOM 749 O O . ASP A 1 91 ? -1.436 -60.871 -4.742 1.00 50.81 91 ASP A O 1
ATOM 753 N N . ASN A 1 92 ? -3.393 -61.074 -5.818 1.00 52.50 92 ASN A N 1
ATOM 754 C CA . ASN A 1 92 ? -3.709 -62.439 -5.378 1.00 52.50 92 ASN A CA 1
ATOM 755 C C . ASN A 1 92 ? -4.929 -63.019 -6.120 1.00 52.50 92 ASN A C 1
ATOM 757 O O . ASN A 1 92 ? -6.011 -63.139 -5.551 1.00 52.50 92 ASN A O 1
ATOM 761 N N . VAL A 1 93 ? -4.759 -63.350 -7.405 1.00 52.03 93 VAL A N 1
ATOM 762 C CA . VAL A 1 93 ? -5.569 -64.371 -8.093 1.00 52.03 93 VAL A CA 1
ATOM 763 C C . VAL A 1 93 ? -4.670 -65.088 -9.099 1.00 52.03 93 VAL A C 1
ATOM 765 O O . VAL A 1 93 ? -4.439 -64.575 -10.192 1.00 52.03 93 VAL A O 1
ATOM 768 N N . THR A 1 94 ? -4.135 -66.244 -8.712 1.00 46.91 94 THR A N 1
ATOM 769 C CA . THR A 1 94 ? -4.167 -67.535 -9.436 1.00 46.91 94 THR A CA 1
ATOM 770 C C . THR A 1 94 ? -3.454 -68.567 -8.573 1.00 46.91 94 THR A C 1
ATOM 772 O O . THR A 1 94 ? -2.291 -68.309 -8.193 1.00 46.91 94 THR A O 1
#